Protein AF-A0A0G0J5J6-F1 (afdb_monomer_lite)

Sequence (120 aa):
MPVRTIMIFGSQEVMAPLVEPGEFYRGKRVNIEVIKVATDQDTPLIVREALVGLVISTIFDYKQMGKKLGTPVGSRLSYVKEVVETLKVAGKTEVAQVLEAMNSGELALYNFNEDEFVIS

Radius of gyration: 13.74 Å; chains: 1; bounding box: 34×28×41 Å

pLDDT: mean 86.95, std 8.24, range [61.56, 96.25]

Structure (mmCIF, N/CA/C/O backbone):
data_AF-A0A0G0J5J6-F1
#
_entry.id   AF-A0A0G0J5J6-F1
#
loop_
_atom_site.group_PDB
_atom_site.id
_atom_site.type_symbol
_atom_site.label_atom_id
_atom_site.label_alt_id
_atom_site.label_comp_id
_atom_site.label_asym_id
_atom_site.label_entity_id
_atom_site.label_seq_id
_atom_site.pdbx_PDB_ins_code
_atom_site.Cartn_x
_atom_site.Cartn_y
_atom_site.Cartn_z
_atom_site.occupancy
_atom_site.B_iso_or_equiv
_atom_site.auth_seq_id
_atom_site.auth_comp_id
_atom_site.auth_asym_id
_atom_site.auth_atom_id
_atom_site.pdbx_PDB_model_num
ATOM 1 N N . MET A 1 1 ? -7.561 9.890 -7.187 1.00 61.56 1 MET A N 1
ATOM 2 C CA . MET A 1 1 ? -7.025 9.412 -8.493 1.00 61.56 1 MET A CA 1
ATOM 3 C C . MET A 1 1 ? -5.685 8.719 -8.283 1.00 61.56 1 MET A C 1
ATOM 5 O O . MET A 1 1 ? -4.883 9.251 -7.520 1.00 61.56 1 MET A O 1
ATOM 9 N N . PRO A 1 2 ? -5.424 7.586 -8.960 1.00 73.81 2 PRO A N 1
ATOM 10 C CA . PRO A 1 2 ? -4.161 6.863 -8.838 1.00 73.81 2 PRO A CA 1
ATOM 11 C C . PRO A 1 2 ? -2.980 7.660 -9.393 1.00 73.81 2 PRO A C 1
ATOM 13 O O . PRO A 1 2 ? -3.139 8.477 -10.308 1.00 73.81 2 PRO A O 1
ATOM 16 N N . VAL A 1 3 ? -1.790 7.410 -8.846 1.00 84.44 3 VAL A N 1
ATOM 17 C CA . VAL A 1 3 ? -0.561 8.027 -9.354 1.00 84.44 3 VAL A CA 1
ATOM 18 C C . VAL A 1 3 ? -0.294 7.471 -10.747 1.00 84.44 3 VAL A C 1
ATOM 20 O O . VAL A 1 3 ? -0.383 6.265 -10.991 1.00 84.44 3 VAL A O 1
ATOM 23 N N . ARG A 1 4 ? 0.006 8.365 -11.694 1.00 87.19 4 ARG A N 1
ATOM 24 C CA . ARG A 1 4 ? 0.229 7.971 -13.085 1.00 87.19 4 ARG A CA 1
ATOM 25 C C . ARG A 1 4 ? 1.522 7.171 -13.198 1.00 87.19 4 ARG A C 1
ATOM 27 O O . ARG A 1 4 ? 2.590 7.631 -12.808 1.00 87.19 4 ARG A O 1
ATOM 34 N N . THR A 1 5 ? 1.404 5.991 -13.789 1.00 89.75 5 THR A N 1
ATOM 35 C CA . THR A 1 5 ? 2.514 5.086 -14.093 1.00 89.75 5 THR A CA 1
ATOM 36 C C . THR A 1 5 ? 2.584 4.834 -15.594 1.00 89.75 5 THR A C 1
ATOM 38 O O . THR A 1 5 ? 1.554 4.865 -16.269 1.00 89.75 5 THR A O 1
ATOM 41 N N . ILE A 1 6 ? 3.770 4.533 -16.118 1.00 90.62 6 ILE A N 1
ATOM 42 C CA . ILE A 1 6 ? 3.960 4.173 -17.530 1.00 90.62 6 ILE A CA 1
ATOM 43 C C . ILE A 1 6 ? 3.975 2.647 -17.635 1.00 90.62 6 ILE A C 1
ATOM 45 O O . ILE A 1 6 ? 4.779 1.994 -16.976 1.00 90.62 6 ILE A O 1
ATOM 49 N N . MET A 1 7 ? 3.096 2.061 -18.445 1.00 91.31 7 MET A N 1
ATOM 50 C CA . MET A 1 7 ? 3.103 0.611 -18.669 1.00 91.31 7 MET A CA 1
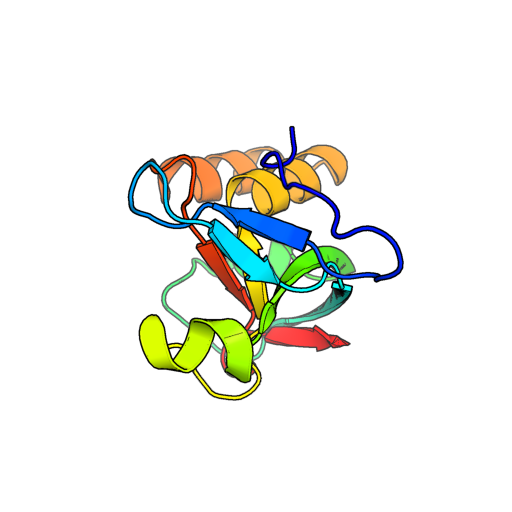ATOM 51 C C . MET A 1 7 ? 4.300 0.198 -19.529 1.00 91.31 7 MET A C 1
ATOM 53 O O . MET A 1 7 ? 4.595 0.847 -20.534 1.00 91.31 7 MET A O 1
ATOM 57 N N . ILE A 1 8 ? 4.961 -0.903 -19.170 1.00 89.44 8 ILE A N 1
ATOM 58 C CA . ILE A 1 8 ? 6.019 -1.492 -19.995 1.00 89.44 8 ILE A CA 1
ATOM 59 C C . ILE A 1 8 ? 5.368 -2.442 -21.002 1.00 89.44 8 ILE A C 1
ATOM 61 O O . ILE A 1 8 ? 4.758 -3.440 -20.621 1.00 89.44 8 ILE A O 1
ATOM 65 N N . PHE A 1 9 ? 5.489 -2.130 -22.295 1.00 89.88 9 PHE A N 1
ATOM 66 C CA . PHE A 1 9 ? 4.885 -2.934 -23.359 1.00 89.88 9 PHE A CA 1
ATOM 67 C C . PHE A 1 9 ? 5.364 -4.392 -23.307 1.00 89.88 9 PHE A C 1
ATOM 69 O O . PHE A 1 9 ? 6.554 -4.661 -23.148 1.00 89.88 9 PHE A O 1
ATOM 76 N N . GLY A 1 10 ? 4.425 -5.333 -23.440 1.00 87.12 10 GLY A N 1
ATOM 77 C CA . GLY A 1 10 ? 4.712 -6.768 -23.374 1.00 87.12 10 GLY A CA 1
ATOM 78 C C . GLY A 1 10 ? 4.973 -7.311 -21.962 1.00 87.12 10 GLY A C 1
ATOM 79 O O . GLY A 1 10 ? 5.418 -8.448 -21.834 1.00 87.12 10 GLY A O 1
ATOM 80 N N . SER A 1 11 ? 4.702 -6.533 -20.907 1.00 88.00 11 SER A N 1
ATOM 81 C CA . SER A 1 11 ? 4.872 -6.938 -19.506 1.00 88.00 11 SER A CA 1
ATOM 82 C C . SER A 1 11 ? 3.672 -6.517 -18.642 1.00 88.00 11 SER A C 1
ATOM 84 O O . SER A 1 11 ? 2.859 -5.685 -19.035 1.00 88.00 11 SER A O 1
ATOM 86 N N . GLN A 1 12 ? 3.564 -7.095 -17.441 1.00 84.31 12 GLN A N 1
ATOM 87 C CA . GLN A 1 12 ? 2.659 -6.630 -16.371 1.00 84.31 12 GLN A CA 1
ATOM 88 C C . GLN A 1 12 ? 3.313 -5.563 -15.472 1.00 84.31 12 GLN A C 1
ATOM 90 O O . GLN A 1 12 ? 2.774 -5.187 -14.431 1.00 84.31 12 GLN A O 1
ATOM 95 N N . GLU A 1 13 ? 4.518 -5.131 -15.826 1.00 90.19 13 GLU A N 1
ATOM 96 C CA . GLU A 1 13 ? 5.299 -4.165 -15.068 1.00 90.19 13 GLU A CA 1
ATOM 97 C C . GLU A 1 13 ? 4.978 -2.728 -15.469 1.00 90.19 13 GLU A C 1
ATOM 99 O O . GLU A 1 13 ? 4.533 -2.427 -16.582 1.00 90.19 13 GLU A O 1
ATOM 104 N N . VAL A 1 14 ? 5.269 -1.823 -14.544 1.00 91.44 14 VAL A N 1
ATOM 105 C CA . VAL A 1 14 ? 5.093 -0.388 -14.720 1.00 91.44 14 VAL A CA 1
ATOM 106 C C . VAL A 1 14 ? 6.364 0.351 -14.330 1.00 91.44 14 VAL A C 1
ATOM 108 O O . VAL A 1 14 ? 7.119 -0.099 -13.473 1.00 91.44 14 VAL A O 1
ATOM 111 N N . MET A 1 15 ? 6.586 1.506 -14.940 1.00 92.06 15 MET A N 1
ATOM 112 C CA . MET A 1 15 ? 7.532 2.510 -14.472 1.00 92.06 15 MET A CA 1
ATOM 113 C C . MET A 1 15 ? 6.754 3.505 -13.612 1.00 92.06 15 MET A C 1
ATOM 115 O O . MET A 1 15 ? 5.821 4.158 -14.094 1.00 92.06 15 MET A O 1
ATOM 119 N N . ALA A 1 16 ? 7.106 3.588 -12.336 1.00 90.81 16 ALA A N 1
ATOM 120 C CA . ALA A 1 16 ? 6.392 4.367 -11.337 1.00 90.81 16 ALA A CA 1
ATOM 121 C C . ALA A 1 16 ? 7.328 5.407 -10.690 1.00 90.81 16 ALA A C 1
ATOM 123 O O . ALA A 1 16 ? 8.490 5.089 -10.419 1.00 90.81 16 ALA A O 1
ATOM 124 N N . PRO A 1 17 ? 6.867 6.655 -10.494 1.00 90.38 17 PRO A N 1
ATOM 125 C CA . PRO A 1 17 ? 7.701 7.732 -9.965 1.00 90.38 17 PRO A CA 1
ATOM 126 C C . PRO A 1 17 ? 7.983 7.568 -8.466 1.00 90.38 17 PRO A C 1
ATOM 128 O O . PRO A 1 17 ? 7.143 7.080 -7.713 1.00 90.38 17 PRO A O 1
ATOM 131 N N . LEU A 1 18 ? 9.132 8.025 -7.986 1.00 82.56 18 LEU A N 1
ATOM 132 C CA . LEU A 1 18 ? 9.461 7.970 -6.560 1.00 82.56 18 LEU A CA 1
ATOM 133 C C . LEU A 1 18 ? 10.191 9.238 -6.138 1.00 82.56 18 LEU A C 1
ATOM 135 O O . LEU A 1 18 ? 11.157 9.556 -6.807 1.00 82.56 18 LEU A O 1
ATOM 139 N N . VAL A 1 19 ? 9.775 9.850 -5.015 1.00 67.44 19 VAL A N 1
ATOM 140 C CA . VAL A 1 19 ? 10.442 10.884 -4.176 1.00 67.44 19 VAL A CA 1
ATOM 141 C C . VAL A 1 19 ? 11.103 12.068 -4.911 1.00 67.44 19 VAL A C 1
ATOM 143 O O . VAL A 1 19 ? 10.762 13.211 -4.621 1.00 67.44 19 VAL A O 1
ATOM 146 N N . GLU A 1 20 ? 12.007 11.830 -5.854 1.00 67.06 20 GLU A N 1
ATOM 147 C CA . GLU A 1 20 ? 12.678 12.824 -6.683 1.00 67.06 20 GLU A CA 1
ATOM 148 C C . GLU A 1 20 ? 11.990 12.988 -8.056 1.00 67.06 20 GLU A C 1
AT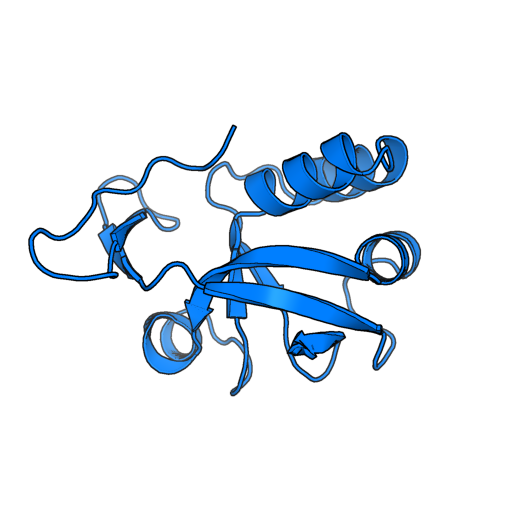OM 150 O O . GLU A 1 20 ? 11.696 12.005 -8.748 1.00 67.06 20 GLU A O 1
ATOM 155 N N . PRO A 1 21 ? 11.722 14.231 -8.496 1.00 65.88 21 PRO A N 1
ATOM 156 C CA . PRO A 1 21 ? 11.186 14.488 -9.827 1.00 65.88 21 PRO A CA 1
ATOM 157 C C . PRO A 1 21 ? 12.090 13.924 -10.932 1.00 65.88 21 PRO A C 1
ATOM 159 O O . PRO A 1 21 ? 13.272 14.242 -11.003 1.00 65.88 21 PRO A O 1
ATOM 162 N N . GLY A 1 22 ? 11.508 13.142 -11.844 1.00 68.62 22 GLY A N 1
ATOM 163 C CA . GLY A 1 22 ? 12.191 12.649 -13.046 1.00 68.62 22 GLY A CA 1
ATOM 164 C C . GLY A 1 22 ? 12.761 11.234 -12.944 1.00 68.62 22 GLY A C 1
ATOM 165 O O . GLY A 1 22 ? 13.123 10.668 -13.975 1.00 68.62 22 GLY A O 1
ATOM 166 N N . GLU A 1 23 ? 12.773 10.623 -11.758 1.00 82.56 23 GLU A N 1
ATOM 167 C CA . GLU A 1 23 ? 13.186 9.230 -11.603 1.00 82.56 23 GLU A CA 1
ATOM 168 C C . GLU A 1 23 ? 11.992 8.272 -11.629 1.00 82.56 23 GLU A C 1
ATOM 170 O O . GLU A 1 23 ? 10.992 8.449 -10.928 1.00 82.56 23 GLU A O 1
ATOM 175 N N . PHE A 1 24 ? 12.118 7.217 -12.435 1.00 87.62 24 PHE A N 1
ATOM 176 C CA . PHE A 1 24 ? 11.118 6.165 -12.542 1.00 87.62 24 PHE A CA 1
ATOM 177 C C . PHE A 1 24 ? 11.720 4.811 -12.205 1.00 87.62 24 PHE A C 1
ATOM 179 O O . PHE A 1 24 ? 12.773 4.426 -12.714 1.00 87.62 24 PHE A O 1
ATOM 186 N N . TYR A 1 25 ? 10.980 4.057 -11.405 1.00 88.69 25 TYR A N 1
ATOM 187 C CA . TYR A 1 25 ? 11.380 2.753 -10.913 1.00 88.69 25 TYR A CA 1
ATOM 188 C C . TYR A 1 25 ? 10.480 1.677 -11.483 1.00 88.69 25 TYR A C 1
ATOM 190 O O . TYR A 1 25 ? 9.265 1.854 -11.607 1.00 88.69 25 TYR A O 1
ATOM 198 N N . ARG A 1 26 ? 11.086 0.541 -11.822 1.00 90.12 26 ARG A N 1
ATOM 199 C CA . ARG A 1 26 ? 10.347 -0.624 -12.291 1.00 90.12 26 ARG A CA 1
ATOM 200 C C . ARG A 1 26 ? 9.601 -1.252 -11.117 1.00 90.12 26 ARG A C 1
ATOM 202 O O . ARG A 1 26 ? 10.213 -1.654 -10.131 1.00 90.12 26 ARG A O 1
ATOM 209 N N . GLY A 1 27 ? 8.288 -1.339 -11.250 1.00 91.00 27 GLY A N 1
ATOM 210 C CA . GLY A 1 27 ? 7.374 -1.958 -10.303 1.00 91.00 27 GLY A CA 1
ATOM 211 C C . GLY A 1 27 ? 6.447 -2.949 -10.997 1.00 91.00 27 GLY A C 1
ATOM 212 O O . GLY A 1 27 ? 6.447 -3.087 -12.224 1.00 91.00 27 GLY A O 1
ATOM 213 N N . LYS A 1 28 ? 5.617 -3.629 -10.214 1.00 91.19 28 LYS A N 1
ATOM 214 C CA . LYS A 1 28 ? 4.535 -4.476 -10.711 1.00 91.19 28 LYS A CA 1
ATOM 215 C C . LYS A 1 28 ? 3.272 -4.218 -9.902 1.00 91.19 28 LYS A C 1
ATOM 217 O O . LYS A 1 28 ? 3.265 -4.392 -8.688 1.00 91.19 28 LYS A O 1
ATOM 222 N N . ARG A 1 29 ? 2.187 -3.869 -10.597 1.00 90.31 29 ARG A N 1
ATOM 223 C CA . ARG A 1 29 ? 0.865 -3.719 -9.982 1.00 90.31 29 ARG A CA 1
ATOM 224 C C . ARG A 1 29 ? 0.384 -5.078 -9.475 1.00 90.31 29 ARG A C 1
ATOM 226 O O . ARG A 1 29 ? 0.215 -6.006 -10.265 1.00 90.31 29 ARG A O 1
ATOM 233 N N . VAL A 1 30 ? 0.187 -5.197 -8.168 1.00 91.75 30 VAL A N 1
ATOM 234 C CA . VAL A 1 30 ? -0.342 -6.399 -7.518 1.00 91.75 30 VAL A CA 1
ATOM 235 C C . VAL A 1 30 ? -1.327 -5.977 -6.447 1.00 91.75 30 VAL A C 1
ATOM 237 O O . VAL A 1 30 ? -1.002 -5.165 -5.585 1.00 91.75 30 VAL A O 1
ATOM 240 N N . ASN A 1 31 ? -2.519 -6.550 -6.497 1.00 94.00 31 ASN A N 1
ATOM 241 C CA . ASN A 1 31 ? -3.512 -6.343 -5.461 1.00 94.00 31 ASN A CA 1
ATOM 242 C C . ASN A 1 31 ? -3.208 -7.261 -4.281 1.00 94.00 31 ASN A C 1
ATOM 244 O O . ASN A 1 31 ? -2.933 -8.440 -4.494 1.00 94.00 31 ASN A O 1
ATOM 248 N N . ILE A 1 32 ? -3.259 -6.701 -3.079 1.00 94.00 32 ILE A N 1
ATOM 249 C CA . ILE A 1 32 ? -3.187 -7.437 -1.820 1.00 94.00 32 ILE A CA 1
ATOM 250 C C . ILE A 1 32 ? -4.504 -7.271 -1.078 1.00 94.00 32 ILE A C 1
ATOM 252 O O . ILE A 1 32 ? -5.120 -6.208 -1.161 1.00 94.00 32 ILE A O 1
ATOM 256 N N . GLU A 1 33 ? -4.928 -8.288 -0.344 1.00 95.31 33 GLU A N 1
ATOM 257 C CA . GLU A 1 33 ? -6.038 -8.160 0.604 1.00 95.31 33 GLU A CA 1
ATOM 258 C C . GLU A 1 33 ? -5.486 -8.040 2.020 1.00 95.31 33 GLU A C 1
ATOM 260 O O . GLU A 1 33 ? -4.640 -8.833 2.427 1.00 95.31 33 GLU A O 1
ATOM 265 N N . VAL A 1 34 ? -5.951 -7.047 2.778 1.00 93.81 34 VAL A N 1
ATOM 266 C CA . VAL A 1 34 ? -5.566 -6.889 4.185 1.00 93.81 34 VAL A CA 1
ATOM 267 C C . VAL A 1 34 ? -6.488 -7.745 5.050 1.00 93.81 34 VAL A C 1
ATOM 269 O O . VAL A 1 34 ? -7.652 -7.409 5.251 1.00 93.81 34 VAL A O 1
ATOM 272 N N . ILE A 1 35 ? -5.972 -8.845 5.592 1.00 92.75 35 ILE A N 1
ATOM 273 C CA . ILE A 1 35 ? -6.766 -9.842 6.327 1.00 92.75 35 ILE A CA 1
ATOM 274 C C . ILE A 1 35 ? -6.959 -9.438 7.789 1.00 92.75 35 ILE A C 1
ATOM 276 O O . ILE A 1 35 ? -8.047 -9.579 8.343 1.00 92.75 35 ILE A O 1
ATOM 280 N N . LYS A 1 36 ? -5.890 -8.978 8.442 1.00 89.00 36 LYS A N 1
ATOM 281 C CA . LYS A 1 36 ? -5.919 -8.541 9.843 1.00 89.00 36 LYS A CA 1
ATOM 282 C C . LYS A 1 36 ? -4.745 -7.626 10.158 1.00 89.00 36 LYS A C 1
ATOM 284 O O . LYS A 1 36 ? -3.729 -7.639 9.465 1.00 89.00 36 LYS A O 1
ATOM 289 N N . VAL A 1 37 ? -4.883 -6.892 11.253 1.00 89.50 37 VAL A N 1
ATOM 290 C CA . VAL A 1 37 ? -3.792 -6.147 11.884 1.00 89.50 37 VAL A CA 1
ATOM 291 C C . VAL A 1 37 ? -2.949 -7.118 12.720 1.00 89.50 37 VAL A C 1
ATOM 293 O O . VAL A 1 37 ? -3.506 -8.003 13.376 1.00 89.50 37 VAL A O 1
ATOM 296 N N . ALA A 1 38 ? -1.622 -6.999 12.662 1.00 79.06 38 ALA A N 1
ATOM 297 C CA . ALA A 1 38 ? -0.701 -7.901 13.356 1.00 79.06 38 ALA A CA 1
ATOM 298 C C . ALA A 1 38 ? -0.241 -7.346 14.716 1.00 79.06 38 ALA A C 1
ATOM 300 O O . ALA A 1 38 ? -0.457 -8.008 15.731 1.00 79.06 38 ALA A O 1
ATOM 301 N N . THR A 1 39 ? 0.339 -6.140 14.767 1.00 70.62 39 THR A N 1
ATOM 302 C CA . THR A 1 39 ? 0.793 -5.493 16.019 1.00 70.62 39 THR A CA 1
ATOM 303 C C . THR A 1 39 ? 0.664 -3.968 15.995 1.00 70.62 39 THR A C 1
ATOM 305 O O . THR A 1 39 ? 0.462 -3.387 14.929 1.00 70.62 39 THR A O 1
ATOM 308 N N . ASP A 1 40 ? 0.750 -3.326 17.172 1.00 62.53 40 ASP A N 1
ATOM 309 C CA . ASP A 1 40 ? 0.806 -1.866 17.340 1.00 62.53 40 ASP A CA 1
ATOM 310 C C . ASP A 1 40 ? 2.109 -1.270 16.809 1.00 62.53 40 ASP A C 1
ATOM 312 O O . ASP A 1 40 ? 3.199 -1.670 17.208 1.00 62.53 40 ASP A O 1
ATOM 316 N N . GLN A 1 41 ? 1.967 -0.307 15.903 1.00 70.06 41 GLN A N 1
ATOM 317 C CA . GLN A 1 41 ? 3.032 0.276 15.088 1.00 70.06 41 GLN A CA 1
ATOM 318 C C . GLN A 1 41 ? 2.758 1.772 14.866 1.00 70.06 41 GLN A C 1
ATOM 320 O O . GLN A 1 41 ? 1.731 2.290 15.317 1.00 70.06 41 GLN A O 1
ATOM 325 N N . ASP A 1 42 ? 3.663 2.451 14.156 1.00 70.25 42 ASP A N 1
ATOM 326 C CA . ASP A 1 42 ? 3.655 3.906 13.932 1.00 70.25 42 ASP A CA 1
ATOM 327 C C . ASP A 1 42 ? 2.348 4.434 13.312 1.00 70.25 42 ASP A C 1
ATOM 329 O O . ASP A 1 42 ? 1.927 5.563 13.584 1.00 70.25 42 ASP A O 1
ATOM 333 N N . THR A 1 43 ? 1.666 3.619 12.502 1.00 79.75 43 THR A N 1
ATOM 334 C CA . THR A 1 43 ? 0.358 3.980 11.953 1.00 79.75 43 THR A CA 1
ATOM 335 C C . THR A 1 43 ? -0.743 3.859 13.024 1.00 79.75 43 THR A C 1
ATOM 337 O O . THR A 1 43 ? -0.912 2.782 13.612 1.00 79.75 43 THR A O 1
ATOM 340 N N . PRO A 1 44 ? -1.583 4.898 13.235 1.00 86.56 44 PRO A N 1
ATOM 341 C CA . PRO A 1 44 ? -2.707 4.847 14.166 1.00 86.56 44 PRO A CA 1
ATOM 342 C C . PRO A 1 44 ? -3.594 3.617 13.957 1.00 86.56 44 PRO A C 1
ATOM 344 O O . PRO A 1 44 ? -3.954 3.285 12.825 1.00 86.56 44 PRO A O 1
ATOM 347 N N . LEU A 1 45 ? -3.996 2.967 15.055 1.00 87.69 45 LEU A N 1
ATOM 348 C CA . LEU A 1 45 ? -4.800 1.738 15.016 1.00 87.69 45 LEU A CA 1
ATOM 349 C C . LEU A 1 45 ? -6.077 1.900 14.179 1.00 87.69 45 LEU A C 1
ATOM 351 O O . LEU A 1 45 ? -6.379 1.037 13.364 1.00 87.69 45 LEU A O 1
ATOM 355 N N . ILE A 1 46 ? -6.753 3.049 14.294 1.00 90.19 46 ILE A N 1
ATOM 356 C CA . ILE A 1 46 ? -7.962 3.367 13.518 1.00 90.19 46 ILE A CA 1
ATOM 357 C C . ILE A 1 46 ? -7.736 3.276 12.001 1.00 90.19 46 ILE A C 1
ATOM 359 O O . ILE A 1 46 ? -8.622 2.848 11.266 1.00 90.19 46 ILE A O 1
ATOM 363 N N . VAL A 1 47 ? -6.542 3.641 11.522 1.00 90.00 47 VAL A N 1
ATOM 364 C CA . VAL A 1 47 ? -6.175 3.523 10.107 1.00 90.00 47 VAL A CA 1
ATOM 365 C C . VAL A 1 47 ? -5.924 2.064 9.749 1.00 90.00 47 VAL A C 1
ATOM 367 O O . VAL A 1 47 ? -6.442 1.588 8.741 1.00 90.00 47 VAL A O 1
ATOM 370 N N . ARG A 1 48 ? -5.183 1.332 10.586 1.00 89.94 48 ARG A N 1
ATOM 371 C CA . ARG A 1 48 ? -4.874 -0.086 10.351 1.00 89.94 48 ARG A CA 1
ATOM 372 C C . ARG A 1 48 ? -6.137 -0.949 10.311 1.00 89.94 48 ARG A C 1
ATOM 374 O O . ARG A 1 48 ? -6.323 -1.716 9.370 1.00 89.94 48 ARG A O 1
ATOM 381 N N . GLU A 1 49 ? -7.040 -0.782 11.272 1.00 92.31 49 GLU A N 1
ATOM 382 C CA . GLU A 1 49 ? -8.317 -1.508 11.326 1.00 92.31 49 GLU A CA 1
ATOM 383 C C . GLU A 1 49 ? -9.226 -1.160 10.145 1.00 92.31 49 GLU A C 1
ATOM 385 O O . GLU A 1 49 ? -9.861 -2.034 9.556 1.00 92.31 49 GLU A O 1
ATOM 390 N N . ALA A 1 50 ? -9.241 0.107 9.732 1.00 94.38 50 ALA A N 1
ATOM 391 C CA . ALA A 1 50 ? -9.989 0.546 8.564 1.00 94.38 50 ALA A CA 1
ATOM 392 C C . ALA A 1 50 ? -9.483 -0.071 7.253 1.00 94.38 50 ALA A C 1
ATOM 394 O O . ALA A 1 50 ? -10.241 -0.118 6.285 1.00 94.38 50 ALA A O 1
ATOM 395 N N . LEU A 1 51 ? -8.246 -0.558 7.187 1.00 94.25 51 LEU A N 1
ATOM 396 C CA . LEU A 1 51 ? -7.726 -1.223 5.994 1.00 94.25 51 LEU A CA 1
ATOM 397 C C . LEU A 1 51 ? -8.133 -2.696 5.913 1.00 94.25 51 LEU A C 1
ATOM 399 O O . LEU A 1 51 ? -8.148 -3.245 4.816 1.00 94.25 51 LEU A O 1
ATOM 403 N N . VAL A 1 52 ? -8.527 -3.319 7.027 1.00 94.56 52 VAL A N 1
ATOM 404 C CA . VAL A 1 52 ? -8.947 -4.726 7.055 1.00 94.56 52 VAL A CA 1
ATOM 405 C C . VAL A 1 52 ? -10.154 -4.965 6.138 1.00 94.56 52 VAL A C 1
ATOM 407 O O . VAL A 1 52 ? -11.114 -4.184 6.111 1.00 94.56 52 VAL A O 1
ATOM 410 N N . GLY A 1 53 ? -10.080 -6.051 5.369 1.00 94.00 53 GLY A N 1
ATOM 411 C CA . GLY A 1 53 ? -11.050 -6.456 4.353 1.00 94.00 53 GLY A CA 1
ATOM 412 C C . GLY A 1 53 ? -10.978 -5.649 3.055 1.00 94.00 53 GLY A C 1
ATOM 413 O O . GLY A 1 53 ? -11.829 -5.831 2.186 1.00 94.00 53 GLY A O 1
ATOM 414 N N . LEU A 1 54 ? -10.016 -4.728 2.910 1.00 96.19 54 LEU A N 1
ATOM 415 C CA . LEU A 1 54 ? -9.831 -3.970 1.675 1.00 96.19 54 LEU A CA 1
ATOM 416 C C . LEU A 1 54 ? -8.778 -4.614 0.778 1.00 96.19 54 LEU A C 1
ATOM 418 O O . LEU A 1 54 ? -7.750 -5.114 1.238 1.00 96.19 54 LEU A O 1
ATOM 422 N N . VAL A 1 55 ? -9.030 -4.517 -0.526 1.00 96.06 55 VAL A N 1
ATOM 423 C CA . VAL A 1 55 ? -8.073 -4.877 -1.568 1.00 96.06 55 VAL A CA 1
ATOM 424 C C . VAL A 1 55 ? -7.309 -3.626 -1.981 1.00 96.06 55 VAL A C 1
ATOM 426 O O . VAL A 1 55 ? -7.895 -2.689 -2.525 1.00 96.06 55 VAL A O 1
ATOM 429 N N . ILE A 1 56 ? -6.001 -3.611 -1.740 1.00 94.62 56 ILE A N 1
ATOM 430 C CA . ILE A 1 56 ? -5.124 -2.476 -2.025 1.00 94.62 56 ILE A CA 1
ATOM 431 C C . ILE A 1 56 ? -4.212 -2.810 -3.200 1.00 94.62 56 ILE A C 1
ATOM 433 O O . ILE A 1 56 ? -3.543 -3.842 -3.215 1.00 94.62 56 ILE A O 1
ATOM 437 N N . SER A 1 57 ? -4.147 -1.917 -4.188 1.00 93.06 57 SER A N 1
ATOM 438 C CA . SER A 1 57 ? -3.197 -2.055 -5.290 1.00 93.06 57 SER A CA 1
ATOM 439 C C . SER A 1 57 ? -1.814 -1.581 -4.857 1.00 93.06 57 SER A C 1
ATOM 441 O O . SER A 1 57 ? -1.623 -0.416 -4.533 1.00 93.06 57 SER A O 1
ATOM 443 N N . THR A 1 58 ? -0.834 -2.475 -4.875 1.00 93.19 58 THR A N 1
ATOM 444 C CA . THR A 1 58 ? 0.573 -2.179 -4.572 1.00 93.19 58 THR A CA 1
ATOM 445 C C . THR A 1 58 ? 1.396 -2.173 -5.851 1.00 93.19 58 THR A C 1
ATOM 447 O O . THR A 1 58 ? 0.986 -2.744 -6.862 1.00 93.19 58 THR A O 1
ATOM 450 N N . ILE A 1 59 ? 2.548 -1.505 -5.833 1.00 92.25 59 ILE A N 1
ATOM 451 C CA . ILE A 1 59 ? 3.416 -1.349 -7.011 1.00 92.25 59 ILE A CA 1
ATOM 452 C C . ILE A 1 59 ? 4.807 -1.903 -6.763 1.00 92.25 59 ILE A C 1
ATOM 454 O O . ILE A 1 59 ? 5.371 -2.535 -7.654 1.00 92.25 59 ILE A O 1
ATOM 458 N N . PHE A 1 60 ? 5.376 -1.637 -5.590 1.00 90.62 60 PHE A N 1
ATOM 459 C CA . PHE A 1 60 ? 6.739 -2.051 -5.292 1.00 90.62 60 PHE A CA 1
ATOM 460 C C . PHE A 1 60 ? 6.751 -3.138 -4.229 1.00 90.62 60 PHE A C 1
ATOM 462 O O . PHE A 1 60 ? 5.948 -3.120 -3.296 1.00 90.62 60 PHE A O 1
ATOM 469 N N . ASP A 1 61 ? 7.686 -4.067 -4.364 1.00 88.12 61 ASP A N 1
ATOM 470 C CA . ASP A 1 61 ? 8.046 -5.009 -3.313 1.00 88.12 61 ASP A CA 1
ATOM 471 C C . ASP A 1 61 ? 9.416 -4.672 -2.697 1.00 88.12 61 ASP A C 1
ATOM 473 O O . ASP A 1 61 ? 10.136 -3.757 -3.130 1.00 88.12 61 ASP A O 1
ATOM 477 N N . TYR A 1 62 ? 9.798 -5.446 -1.681 1.00 80.94 62 TYR A N 1
ATOM 478 C CA . TYR A 1 62 ? 11.104 -5.311 -1.042 1.00 80.94 62 TYR A CA 1
ATOM 479 C C . TYR A 1 62 ? 12.288 -5.441 -2.022 1.00 80.94 62 TYR A C 1
ATOM 481 O O . TYR A 1 62 ? 13.293 -4.740 -1.878 1.00 80.94 62 TYR A O 1
ATOM 489 N N . LYS A 1 63 ? 12.190 -6.320 -3.029 1.00 79.38 63 LYS A N 1
ATOM 490 C CA . LYS A 1 63 ? 13.282 -6.574 -3.984 1.00 79.38 63 LYS A CA 1
ATOM 491 C C . LYS A 1 63 ? 13.502 -5.384 -4.911 1.00 79.38 63 LYS A C 1
ATOM 493 O O . LYS A 1 63 ? 14.642 -5.108 -5.276 1.00 79.38 63 LYS A O 1
ATOM 498 N N . GLN A 1 64 ? 12.425 -4.703 -5.286 1.00 79.25 64 GLN A N 1
ATOM 499 C CA . GLN A 1 64 ? 12.452 -3.539 -6.164 1.00 79.25 64 GLN A CA 1
ATOM 500 C C . GLN A 1 64 ? 12.903 -2.288 -5.416 1.00 79.25 64 GLN A C 1
ATOM 502 O O . GLN A 1 64 ? 13.802 -1.591 -5.879 1.00 79.25 64 GLN A O 1
ATOM 507 N N . MET A 1 65 ? 12.294 -2.013 -4.259 1.00 76.44 65 MET A N 1
ATOM 508 C CA . MET A 1 65 ? 12.456 -0.725 -3.576 1.00 76.44 65 MET A CA 1
ATOM 509 C C . MET A 1 65 ? 12.789 -0.834 -2.095 1.00 76.44 65 MET A C 1
ATOM 511 O O . MET A 1 65 ? 13.372 0.099 -1.543 1.00 76.44 65 MET A O 1
ATOM 515 N N . GLY A 1 66 ? 12.486 -1.958 -1.451 1.00 66.38 66 GLY A N 1
ATOM 516 C CA . GLY A 1 66 ? 12.649 -2.076 -0.004 1.00 66.38 66 GLY A CA 1
ATOM 517 C C . GLY A 1 66 ? 14.081 -1.925 0.481 1.00 66.38 66 GLY A C 1
ATOM 518 O O . GLY A 1 66 ? 14.312 -1.236 1.467 1.00 66.38 66 GLY A O 1
ATOM 519 N N . LYS A 1 67 ? 15.071 -2.429 -0.268 1.00 70.19 67 LYS A N 1
ATOM 520 C CA . LYS A 1 67 ? 16.487 -2.204 0.074 1.00 70.19 67 LYS A CA 1
ATOM 521 C C . LYS A 1 67 ? 16.894 -0.726 -0.007 1.00 70.19 67 LYS A C 1
ATOM 523 O O . LYS A 1 67 ? 17.718 -0.285 0.787 1.00 70.19 67 LYS A O 1
ATOM 528 N N . LYS A 1 68 ? 16.338 0.035 -0.959 1.00 77.31 68 LYS A N 1
ATOM 529 C CA . LYS A 1 68 ? 16.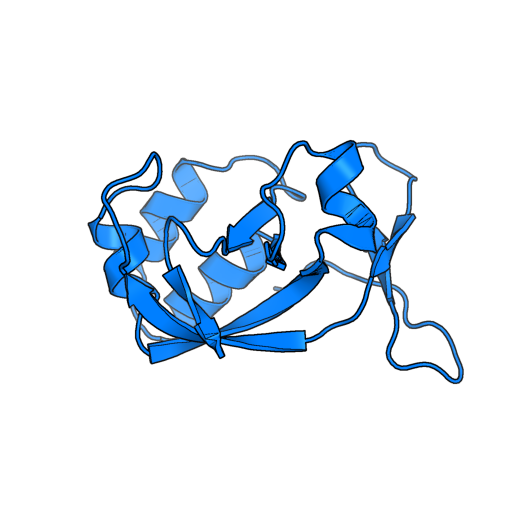635 1.469 -1.125 1.00 77.31 68 LYS A CA 1
ATOM 530 C C . LYS A 1 68 ? 15.921 2.320 -0.071 1.00 77.31 68 LYS A C 1
ATOM 532 O O . LYS A 1 68 ? 16.468 3.325 0.364 1.00 77.31 68 LYS A O 1
ATOM 537 N N . LEU A 1 69 ? 14.720 1.910 0.326 1.00 78.44 69 LEU A N 1
ATOM 538 C CA . LEU A 1 69 ? 13.850 2.642 1.247 1.00 78.44 69 LEU A CA 1
ATOM 539 C C . LEU A 1 69 ? 13.939 2.158 2.702 1.00 78.44 69 LEU A C 1
ATOM 541 O O . LEU A 1 69 ? 13.254 2.701 3.560 1.00 78.44 69 LEU A O 1
ATOM 545 N N . GLY A 1 70 ? 14.759 1.142 2.984 1.00 80.38 70 GLY A N 1
ATOM 546 C CA . GLY A 1 70 ? 14.890 0.561 4.320 1.00 80.38 70 GLY A CA 1
ATOM 547 C C . GLY A 1 70 ? 13.628 -0.154 4.810 1.00 80.38 70 GLY A C 1
ATOM 548 O O . GLY A 1 70 ? 13.412 -0.233 6.014 1.00 80.38 70 GLY A O 1
ATOM 549 N N . THR A 1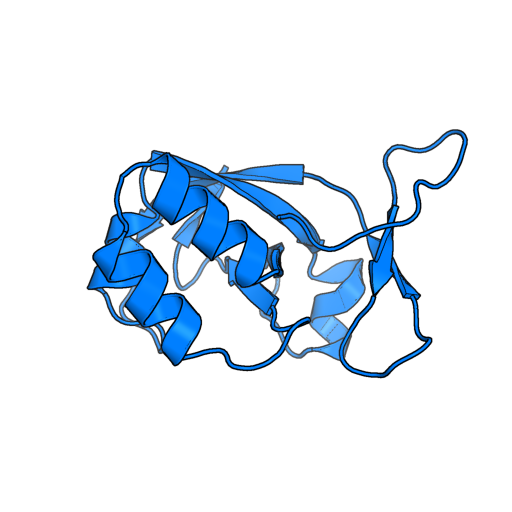 71 ? 12.777 -0.653 3.908 1.00 82.31 71 THR A N 1
ATOM 550 C CA . THR A 1 71 ? 11.551 -1.356 4.316 1.00 82.31 71 THR A CA 1
ATOM 551 C C . THR A 1 71 ? 11.869 -2.794 4.729 1.00 82.31 71 THR A C 1
ATOM 553 O O . THR A 1 71 ? 12.805 -3.380 4.183 1.00 82.31 71 THR A O 1
ATOM 556 N N . PRO A 1 72 ? 11.080 -3.409 5.622 1.00 83.31 72 PRO A N 1
ATOM 557 C CA . PRO A 1 72 ? 11.220 -4.822 5.962 1.00 83.31 72 PRO A CA 1
ATOM 558 C C . PRO A 1 72 ? 11.124 -5.764 4.752 1.00 83.31 72 PRO A C 1
ATOM 560 O O . PRO A 1 72 ? 10.530 -5.448 3.715 1.00 83.31 72 PRO A O 1
ATOM 563 N N . VAL A 1 73 ? 11.710 -6.957 4.886 1.00 84.50 73 VAL A N 1
ATOM 564 C CA . VAL A 1 73 ? 11.541 -8.042 3.907 1.00 84.50 73 VAL A CA 1
ATOM 565 C C . VAL A 1 73 ? 10.073 -8.469 3.893 1.00 84.50 73 VAL A C 1
ATOM 567 O O . VAL A 1 73 ? 9.430 -8.502 4.931 1.00 84.50 73 VAL A O 1
ATOM 570 N N . GLY A 1 74 ? 9.534 -8.777 2.711 1.00 84.38 74 GLY A N 1
ATOM 571 C CA . GLY A 1 74 ? 8.116 -9.130 2.554 1.00 84.38 74 GLY A CA 1
ATOM 572 C C . GLY A 1 74 ? 7.192 -7.923 2.365 1.00 84.38 74 GLY A C 1
ATOM 573 O O . GLY A 1 74 ? 6.077 -8.092 1.877 1.00 84.38 74 GLY A O 1
ATOM 574 N N . SER A 1 75 ? 7.678 -6.701 2.619 1.00 88.75 75 SER A N 1
ATOM 575 C CA . SER A 1 75 ? 6.920 -5.470 2.397 1.00 88.75 75 SER A CA 1
ATOM 576 C C . SER A 1 75 ? 6.409 -5.308 0.969 1.00 88.75 75 SER A C 1
ATOM 578 O O . SER A 1 75 ? 7.117 -5.555 -0.019 1.00 88.75 75 SER A O 1
ATOM 580 N N . ARG A 1 76 ? 5.197 -4.762 0.881 1.00 91.81 76 ARG A N 1
ATOM 581 C CA . ARG A 1 76 ? 4.597 -4.215 -0.333 1.00 91.81 76 ARG A CA 1
ATOM 582 C C . ARG A 1 76 ? 4.300 -2.737 -0.139 1.00 91.81 76 ARG A C 1
ATOM 584 O O . ARG A 1 76 ? 3.874 -2.313 0.928 1.00 91.81 76 ARG A O 1
ATOM 591 N N . LEU A 1 77 ? 4.499 -1.951 -1.186 1.00 92.19 77 LEU A N 1
ATOM 592 C CA . LEU A 1 77 ? 4.352 -0.502 -1.139 1.00 92.19 77 LEU A CA 1
ATOM 593 C C . LEU A 1 77 ? 3.255 -0.046 -2.096 1.00 92.19 77 LEU A C 1
ATOM 595 O O . LEU A 1 77 ? 3.228 -0.439 -3.268 1.00 92.19 77 LEU A O 1
ATOM 599 N N . SER A 1 78 ? 2.382 0.821 -1.597 1.00 92.81 78 SER A N 1
ATOM 600 C CA . SER A 1 78 ? 1.370 1.542 -2.374 1.00 92.81 78 SER A CA 1
ATOM 601 C C . SER A 1 78 ? 1.588 3.038 -2.214 1.00 92.81 78 SER A C 1
ATOM 603 O O . SER A 1 78 ? 2.099 3.475 -1.188 1.00 92.81 78 SER A O 1
ATOM 605 N N . TYR A 1 79 ? 1.146 3.853 -3.168 1.00 92.25 79 TYR A N 1
ATOM 606 C CA . TYR A 1 79 ? 1.053 5.287 -2.902 1.00 92.25 79 TYR A CA 1
ATOM 607 C C . TYR A 1 79 ? -0.031 5.561 -1.867 1.00 92.25 79 TYR A C 1
ATOM 609 O O . TYR A 1 79 ? -1.130 5.006 -1.955 1.00 92.25 79 TYR A O 1
ATOM 617 N N . VAL A 1 80 ? 0.244 6.468 -0.931 1.00 92.50 80 VAL A N 1
ATOM 618 C CA . VAL A 1 80 ? -0.725 6.866 0.098 1.00 92.50 80 VAL A CA 1
ATOM 619 C C . VAL A 1 80 ? -2.008 7.386 -0.546 1.00 92.50 80 VAL A C 1
ATOM 621 O O . VAL A 1 80 ? -3.091 6.990 -0.135 1.00 92.50 80 VAL A O 1
ATOM 624 N N . LYS A 1 81 ? -1.911 8.177 -1.624 1.00 91.69 81 LYS A N 1
ATOM 625 C CA . LYS A 1 81 ? -3.083 8.659 -2.378 1.00 91.69 81 LYS A CA 1
ATOM 626 C C . LYS A 1 81 ? -4.002 7.528 -2.857 1.00 91.69 81 LYS A C 1
ATOM 628 O O . LYS A 1 81 ? -5.215 7.701 -2.888 1.00 91.69 81 LYS A O 1
ATOM 633 N N . GLU A 1 82 ? -3.445 6.376 -3.221 1.00 92.69 82 GLU A N 1
ATOM 634 C CA . GLU A 1 82 ? -4.228 5.218 -3.670 1.00 92.69 82 GLU A CA 1
ATOM 635 C C . GLU A 1 82 ? -4.881 4.477 -2.500 1.00 92.69 82 GLU A C 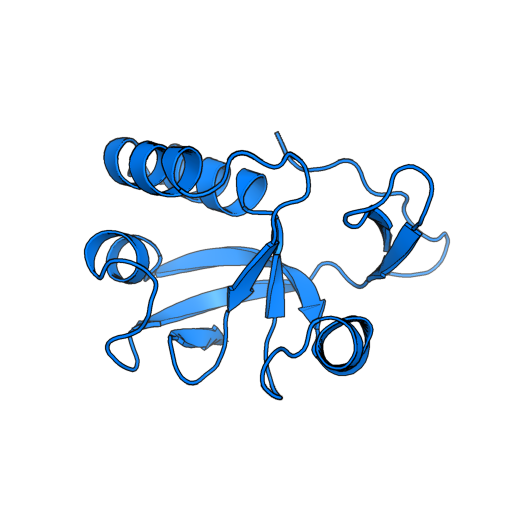1
ATOM 637 O O . GLU A 1 82 ? -6.030 4.046 -2.605 1.00 92.69 82 GLU A O 1
ATOM 642 N N . VAL A 1 83 ? -4.196 4.401 -1.357 1.00 94.38 83 VAL A N 1
ATOM 643 C CA . VAL A 1 83 ? -4.776 3.871 -0.115 1.00 94.38 83 VAL A CA 1
ATOM 644 C C . VAL A 1 83 ? -5.924 4.766 0.365 1.00 94.38 83 VAL A C 1
ATOM 646 O O . VAL A 1 83 ? -7.011 4.274 0.660 1.00 94.38 83 VAL A O 1
ATOM 649 N N . VAL A 1 84 ? -5.722 6.086 0.360 1.00 94.62 84 VAL A N 1
ATOM 650 C CA . VAL A 1 84 ? -6.735 7.101 0.693 1.00 94.62 84 VAL A CA 1
ATOM 651 C C . VAL A 1 84 ? -7.950 6.989 -0.226 1.00 94.62 84 VAL A C 1
ATOM 653 O O . VAL A 1 84 ? -9.082 7.012 0.252 1.00 94.62 84 VAL A O 1
ATOM 656 N N . GLU A 1 85 ? -7.745 6.839 -1.536 1.00 94.19 85 GLU A N 1
ATOM 657 C CA . GLU A 1 85 ? -8.841 6.618 -2.485 1.00 94.19 85 GLU A CA 1
ATOM 658 C C . GLU A 1 85 ? -9.607 5.331 -2.158 1.00 94.19 85 GLU A C 1
ATOM 660 O O . GLU A 1 85 ? -10.835 5.337 -2.121 1.00 94.19 85 GLU A O 1
ATOM 665 N N . THR A 1 86 ? -8.894 4.245 -1.854 1.00 95.19 86 THR A N 1
ATOM 666 C CA . THR A 1 86 ? -9.521 2.960 -1.516 1.00 95.19 86 THR A CA 1
ATOM 667 C C . THR A 1 86 ? -10.365 3.064 -0.243 1.00 95.19 86 THR A C 1
ATOM 669 O O . THR A 1 86 ? -11.495 2.577 -0.207 1.00 95.19 86 THR A O 1
ATOM 672 N N . LEU A 1 87 ? -9.874 3.778 0.774 1.00 95.50 87 LEU A N 1
ATOM 673 C CA . LEU A 1 87 ? -10.637 4.086 1.987 1.00 95.50 87 LEU A CA 1
ATOM 674 C C . LEU A 1 87 ? -11.883 4.932 1.679 1.00 95.50 87 LEU A C 1
ATOM 676 O O . LEU A 1 87 ? -12.962 4.632 2.191 1.00 95.50 87 LEU A O 1
ATOM 680 N N . LYS A 1 88 ? -11.767 5.956 0.820 1.00 95.50 88 LYS A N 1
ATOM 681 C CA . LYS A 1 88 ? -12.900 6.804 0.401 1.00 95.50 88 LYS A CA 1
ATOM 682 C C . LYS A 1 88 ? -13.972 5.986 -0.328 1.00 95.50 88 LYS A C 1
ATOM 684 O O . LYS A 1 88 ? -15.147 6.111 0.007 1.00 95.50 88 LYS A O 1
ATOM 689 N N . VAL A 1 89 ? -13.579 5.113 -1.258 1.00 95.69 89 VAL A N 1
ATOM 690 C CA . VAL A 1 89 ? -14.498 4.213 -1.984 1.00 95.69 89 VAL A CA 1
ATOM 691 C C . VAL A 1 89 ? -15.190 3.230 -1.036 1.00 95.69 89 VAL A C 1
ATOM 693 O O . VAL A 1 89 ? -16.370 2.940 -1.210 1.00 95.69 89 VAL A O 1
ATOM 696 N N . ALA A 1 90 ? -14.497 2.772 0.007 1.00 95.12 90 ALA A N 1
ATOM 697 C CA . ALA A 1 90 ? -15.063 1.916 1.049 1.00 95.12 90 ALA A CA 1
ATOM 698 C C . ALA A 1 90 ? -15.947 2.663 2.075 1.00 95.12 90 ALA A C 1
ATOM 700 O O . ALA A 1 90 ? -16.374 2.059 3.058 1.00 95.12 90 ALA A O 1
ATOM 701 N N . GLY A 1 91 ? -16.195 3.967 1.897 1.00 96.25 91 GLY A N 1
ATOM 702 C CA . GLY A 1 91 ? -16.990 4.788 2.819 1.00 96.25 91 GLY A CA 1
ATOM 703 C C . GLY A 1 91 ? -16.268 5.186 4.113 1.00 96.25 91 GLY A C 1
ATOM 704 O O . GLY A 1 91 ? -16.880 5.762 5.007 1.00 96.25 91 GLY A O 1
ATOM 705 N N . LYS A 1 92 ? -14.961 4.922 4.228 1.00 96.12 92 LYS A N 1
ATOM 706 C CA . LYS A 1 92 ? -14.130 5.198 5.416 1.00 96.12 92 LYS A CA 1
ATOM 707 C C . LYS A 1 92 ? -13.486 6.590 5.321 1.00 96.12 92 LYS A C 1
ATOM 709 O O . LYS A 1 92 ? -12.272 6.746 5.450 1.00 96.12 92 LYS A O 1
ATOM 714 N N . THR A 1 93 ? -14.298 7.610 5.036 1.00 95.31 93 THR A N 1
ATOM 715 C CA . THR A 1 93 ? -13.836 8.959 4.658 1.00 95.31 93 THR A CA 1
ATOM 716 C C . THR A 1 93 ? -13.046 9.669 5.757 1.00 95.31 93 THR A C 1
ATOM 718 O O . THR A 1 93 ? -12.028 10.284 5.452 1.00 95.31 93 THR A O 1
ATOM 721 N N . GLU A 1 94 ? -13.467 9.569 7.019 1.00 94.81 94 GLU A N 1
ATOM 722 C CA . GLU A 1 94 ? -12.763 10.197 8.150 1.00 94.81 94 GLU A CA 1
ATOM 723 C C . GLU A 1 94 ? -11.346 9.636 8.302 1.00 94.81 94 GLU A C 1
ATOM 725 O O . GLU A 1 94 ? -10.371 10.375 8.408 1.00 94.81 94 GLU A O 1
ATOM 730 N N . VAL A 1 95 ? -11.209 8.313 8.204 1.00 94.44 95 VAL A N 1
ATOM 731 C CA . VAL A 1 95 ? -9.910 7.641 8.281 1.00 94.44 95 VAL A CA 1
ATOM 732 C C . VAL A 1 95 ? -9.029 7.990 7.083 1.00 94.44 95 VAL A C 1
ATOM 734 O O . VAL A 1 95 ? -7.825 8.198 7.231 1.00 94.44 95 VAL A O 1
ATOM 737 N N . ALA A 1 96 ? -9.628 8.115 5.897 1.00 94.25 96 ALA A N 1
ATOM 738 C CA . ALA A 1 96 ? -8.920 8.568 4.709 1.00 94.25 96 ALA A CA 1
ATOM 739 C C . ALA A 1 96 ? -8.336 9.980 4.894 1.00 94.25 96 ALA A C 1
ATOM 741 O O . ALA A 1 96 ? -7.209 10.224 4.471 1.00 94.25 96 ALA A O 1
ATOM 742 N N . GLN A 1 97 ? -9.067 10.889 5.551 1.00 93.00 97 GLN A N 1
ATOM 743 C CA . GLN A 1 97 ? -8.583 12.238 5.868 1.00 93.00 97 GLN A CA 1
ATOM 744 C C . GLN A 1 97 ? -7.441 12.216 6.886 1.00 93.00 97 GLN A C 1
ATOM 746 O O . GLN A 1 97 ? -6.472 12.950 6.713 1.00 93.00 97 GLN A O 1
ATOM 751 N N . VAL A 1 98 ? -7.519 11.360 7.911 1.00 92.50 98 VAL A N 1
ATOM 752 C CA . VAL A 1 98 ? -6.421 11.172 8.876 1.00 92.50 98 VAL A CA 1
ATOM 753 C C . VAL A 1 98 ? -5.154 10.712 8.154 1.00 92.50 98 VAL A C 1
ATOM 755 O O . VAL A 1 98 ? -4.097 11.320 8.316 1.00 92.50 98 VAL A O 1
ATOM 758 N N . LEU A 1 99 ? -5.263 9.688 7.302 1.00 91.62 99 LEU A N 1
ATOM 759 C CA . LEU A 1 99 ? -4.121 9.162 6.555 1.00 91.62 99 LEU A CA 1
ATOM 760 C C . LEU A 1 99 ? -3.537 10.191 5.567 1.00 91.62 99 LEU A C 1
ATOM 762 O O . LEU A 1 99 ? -2.317 10.282 5.422 1.00 91.62 99 LEU A O 1
ATOM 766 N N . GLU A 1 100 ? -4.397 10.972 4.910 1.00 90.94 100 GLU A N 1
ATOM 767 C CA . GLU A 1 100 ? -4.011 12.062 4.004 1.00 90.94 100 GLU A CA 1
ATOM 768 C C . GLU A 1 100 ? -3.302 13.202 4.758 1.00 90.94 100 GLU A C 1
ATOM 770 O O . GLU A 1 100 ? -2.264 13.680 4.309 1.00 90.94 100 GLU A O 1
ATOM 775 N N . ALA A 1 101 ? -3.780 13.585 5.945 1.00 88.94 101 ALA A N 1
ATOM 776 C CA . ALA A 1 101 ? -3.160 14.627 6.768 1.00 88.94 101 ALA A CA 1
ATOM 777 C C . ALA A 1 101 ? -1.774 14.231 7.304 1.00 88.94 101 ALA A C 1
ATOM 779 O O . ALA A 1 101 ? -0.901 15.086 7.453 1.00 88.94 101 ALA A O 1
ATOM 780 N N . MET A 1 102 ? -1.551 12.939 7.563 1.00 86.31 102 MET A N 1
ATOM 781 C CA . MET A 1 102 ? -0.244 12.413 7.968 1.00 86.31 102 MET A CA 1
ATOM 782 C C . MET A 1 102 ? 0.785 12.406 6.827 1.00 86.31 102 MET A C 1
ATOM 784 O O . MET A 1 102 ? 1.982 12.306 7.088 1.00 86.31 102 MET A O 1
ATOM 788 N N . ASN A 1 103 ? 0.342 12.502 5.569 1.00 83.25 103 ASN A N 1
ATOM 789 C CA . ASN A 1 103 ? 1.183 12.307 4.391 1.00 83.25 103 ASN A CA 1
ATOM 790 C C . ASN A 1 103 ? 0.946 13.411 3.357 1.00 83.25 103 ASN A C 1
ATOM 792 O O . ASN A 1 103 ? 0.101 13.298 2.473 1.00 83.25 103 ASN A O 1
ATOM 796 N N . SER A 1 104 ? 1.748 14.472 3.421 1.00 69.56 104 SER A N 1
ATOM 797 C CA . SER A 1 104 ? 1.613 15.634 2.532 1.00 69.56 104 SER A CA 1
ATOM 798 C C . SER A 1 104 ? 2.264 15.464 1.149 1.00 69.56 104 SER A C 1
ATOM 800 O O . SER A 1 104 ? 2.074 16.305 0.270 1.00 69.56 104 SER A O 1
ATOM 802 N N . GLY A 1 105 ? 3.035 14.395 0.929 1.00 79.69 105 GLY A N 1
ATOM 803 C CA . GLY A 1 105 ? 3.770 14.165 -0.316 1.00 79.69 105 GLY A CA 1
ATOM 804 C C . GLY A 1 105 ? 2.935 13.481 -1.400 1.00 79.69 105 GLY A C 1
ATOM 805 O O . GLY A 1 105 ? 2.327 12.439 -1.165 1.00 79.69 105 GLY A O 1
ATOM 806 N N . GLU A 1 106 ? 2.974 13.995 -2.635 1.00 80.81 106 GLU A N 1
ATOM 807 C CA . GLU A 1 106 ? 2.251 13.378 -3.761 1.00 80.81 106 GLU A CA 1
ATOM 808 C C . GLU A 1 106 ? 2.699 11.947 -4.080 1.00 80.81 106 GLU A C 1
ATOM 810 O O . GLU A 1 106 ? 1.903 11.152 -4.580 1.00 80.81 106 GLU A O 1
ATOM 815 N N . LEU A 1 107 ? 3.965 11.644 -3.787 1.00 87.19 107 LEU A N 1
ATOM 816 C CA . LEU A 1 107 ? 4.607 10.348 -4.000 1.00 87.19 107 LEU A CA 1
ATOM 817 C C . LEU A 1 107 ? 4.879 9.615 -2.679 1.00 87.19 107 LEU A C 1
ATOM 819 O O . LEU A 1 107 ? 5.708 8.707 -2.649 1.00 87.19 107 LEU A O 1
ATOM 823 N N . ALA A 1 108 ? 4.211 10.013 -1.590 1.00 88.25 108 ALA A N 1
ATOM 824 C CA . ALA A 1 108 ? 4.318 9.319 -0.314 1.00 88.25 108 ALA A CA 1
ATOM 825 C C . ALA A 1 108 ? 3.888 7.856 -0.478 1.00 88.25 108 ALA A C 1
ATOM 827 O O . ALA A 1 108 ? 2.881 7.558 -1.133 1.00 88.25 108 ALA A O 1
ATOM 828 N N . LEU A 1 109 ? 4.661 6.951 0.116 1.00 89.56 109 LEU A N 1
ATOM 829 C CA . LEU A 1 109 ? 4.412 5.518 0.072 1.00 89.56 109 LEU A CA 1
ATOM 830 C C . LEU A 1 109 ? 3.900 5.028 1.420 1.00 89.56 109 LEU A C 1
ATOM 832 O O . LEU A 1 109 ? 4.426 5.389 2.466 1.00 89.56 109 LEU A O 1
ATOM 836 N N . TYR A 1 110 ? 2.894 4.168 1.361 1.00 90.69 110 TYR A N 1
ATOM 837 C CA . TYR A 1 110 ? 2.397 3.394 2.479 1.00 90.69 110 TYR A CA 1
ATOM 838 C C . TYR A 1 110 ? 3.009 1.994 2.428 1.00 90.69 110 TYR A C 1
ATOM 840 O O . TYR A 1 110 ? 2.990 1.349 1.372 1.00 90.69 110 TYR A O 1
ATOM 848 N N . ASN A 1 111 ? 3.544 1.533 3.556 1.00 91.12 111 ASN A N 1
ATOM 849 C CA . ASN A 1 111 ? 4.214 0.245 3.670 1.00 91.12 111 AS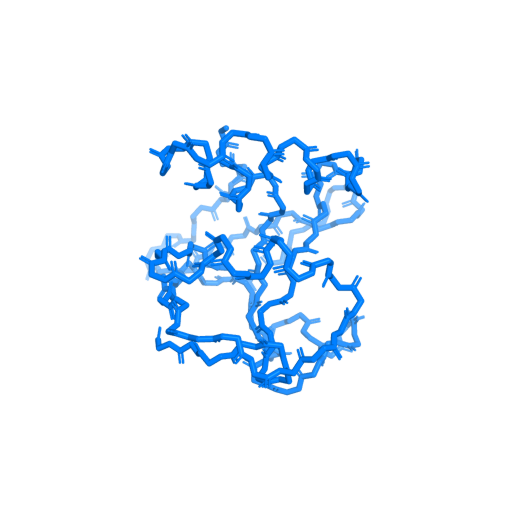N A CA 1
ATOM 850 C C . ASN A 1 111 ? 3.295 -0.807 4.297 1.00 91.12 111 ASN A C 1
ATOM 852 O O . ASN A 1 111 ? 2.991 -0.752 5.481 1.00 91.12 111 ASN A O 1
ATOM 856 N N . PHE A 1 112 ? 2.904 -1.798 3.504 1.00 91.00 112 PHE A N 1
ATOM 857 C CA . PHE A 1 112 ? 2.244 -3.007 3.979 1.00 91.00 112 PHE A CA 1
ATOM 858 C C . PHE A 1 112 ? 3.315 -4.049 4.291 1.00 91.00 112 PHE A C 1
ATOM 860 O O . PHE A 1 112 ? 3.796 -4.743 3.393 1.00 91.00 112 PHE A O 1
ATOM 867 N N . ASN A 1 113 ? 3.721 -4.114 5.556 1.00 88.38 113 ASN A N 1
ATOM 868 C CA . ASN A 1 113 ? 4.691 -5.078 6.071 1.00 88.38 113 ASN A CA 1
ATOM 869 C C . ASN A 1 113 ? 4.009 -6.117 6.978 1.00 88.38 113 ASN A C 1
ATOM 871 O O . ASN A 1 113 ? 2.898 -5.891 7.459 1.00 88.38 113 ASN A O 1
ATOM 875 N N . GLU A 1 114 ? 4.681 -7.249 7.197 1.00 83.75 114 GLU A N 1
ATOM 876 C CA . GLU A 1 114 ? 4.155 -8.367 7.996 1.00 83.75 114 GLU A CA 1
ATOM 877 C C . GLU A 1 114 ? 4.072 -8.055 9.501 1.00 83.75 114 GLU A C 1
ATOM 879 O O . GLU A 1 114 ? 3.307 -8.699 10.220 1.00 83.75 114 GLU A O 1
ATOM 884 N N . ASP A 1 115 ? 4.810 -7.044 9.974 1.00 80.44 115 ASP A N 1
ATOM 885 C CA . ASP A 1 115 ? 4.758 -6.596 11.368 1.00 80.44 115 ASP A CA 1
ATOM 886 C C . ASP A 1 115 ? 3.449 -5.831 11.657 1.00 80.44 115 ASP A C 1
ATOM 888 O O . ASP A 1 115 ? 2.878 -5.932 12.746 1.00 80.44 115 ASP A O 1
ATOM 892 N N . GLU A 1 116 ? 2.929 -5.099 10.668 1.00 78.25 116 GLU A N 1
ATOM 893 C CA . GLU A 1 116 ? 1.695 -4.310 10.754 1.00 78.25 116 GLU A CA 1
ATOM 894 C C . GLU A 1 116 ? 0.453 -5.077 10.293 1.00 78.25 116 GLU A C 1
ATOM 896 O O . GLU A 1 116 ? -0.620 -4.936 10.891 1.00 78.25 116 GLU A O 1
ATOM 901 N N . PHE A 1 117 ? 0.578 -5.891 9.244 1.00 85.19 117 PHE A N 1
ATOM 902 C CA . PHE A 1 117 ? -0.555 -6.501 8.556 1.00 85.19 117 PHE A CA 1
ATOM 903 C C . PHE A 1 117 ? -0.296 -7.953 8.186 1.00 85.19 117 PHE A C 1
ATOM 905 O O . PHE A 1 117 ? 0.791 -8.334 7.768 1.00 85.19 117 PHE A O 1
ATOM 912 N N . VAL A 1 118 ? -1.359 -8.749 8.205 1.00 85.62 118 VAL A N 1
ATOM 913 C CA . VAL A 1 118 ? -1.394 -9.999 7.446 1.00 85.62 118 VAL A CA 1
ATOM 914 C C . VAL A 1 118 ? -2.089 -9.730 6.124 1.00 85.62 118 VAL A C 1
ATOM 916 O O . VAL A 1 118 ? -3.234 -9.273 6.114 1.00 85.62 118 VAL A O 1
ATOM 919 N N . ILE A 1 119 ? -1.387 -10.007 5.027 1.00 87.50 119 ILE A N 1
ATOM 920 C CA . ILE A 1 119 ? -1.832 -9.736 3.658 1.00 87.50 119 ILE A CA 1
ATOM 921 C C . ILE A 1 119 ? -1.815 -11.019 2.814 1.00 87.50 119 ILE A C 1
ATOM 923 O O . ILE A 1 119 ? -0.980 -11.891 3.060 1.00 87.50 119 ILE A O 1
ATOM 927 N N . SER A 1 120 ? -2.711 -11.139 1.829 1.00 85.81 120 SER A N 1
ATOM 928 C CA . SER A 1 120 ? -2.688 -12.209 0.804 1.00 85.81 120 SER A CA 1
ATOM 929 C C . SER A 1 120 ? -2.458 -11.681 -0.598 1.00 85.81 120 SER A C 1
ATOM 931 O O . SER A 1 120 ? -2.994 -10.584 -0.881 1.00 85.81 120 SER A O 1
#

Foldseek 3Di:
DFQDWDDDPPDQWTFGDADDPPHTFIWHWDKKAFAAWADDDPDDPLLLHLRHRFIAIFTHACVGPCVVVVHDHGKTKGFLVRSLVSSVVVVVNVSSVVSCVVDVDRRDIDIDDPNTTDMD

Secondary structure (DSSP, 8-state):
-PPP-EEPTTSSEEEEE-SSTT-EEEEE-EEEEEEEE-S--SS-HHHHHHHTT-EEEE-EEIIIIIHHHTPPTT-EEEEHHHHHHHHHHTT-HHHHHHHHHH---TT-EEEE-TTTEEE-